Protein AF-A0A7C4BU61-F1 (afdb_monomer)

Radius of gyration: 18.22 Å; Cα contacts (8 Å, |Δi|>4): 228; chains: 1; bounding box: 51×17×45 Å

Nearest PDB structures (foldseek):
  4b2o-assembly1_D  TM=9.737E-01  e=3.490E-13  Bacillus subtilis subsp. subtilis str. 168
  1t70-assembly4_H  TM=9.814E-01  e=5.029E-11  Deinococcus radiodurans R1 = ATCC 13939 = DSM 20539
  2cv9-assembly1_A  TM=9.681E-01  e=7.949E-11  Thermus thermophilus HB8
  1t71-assembly1_A  TM=9.570E-01  e=5.956E-09  Mycoplasmoides pneumoniae M129

Structure (mmCIF, N/CA/C/O backbone):
data_AF-A0A7C4BU61-F1
#
_entry.id   AF-A0A7C4BU61-F1
#
loop_
_atom_site.group_PDB
_atom_site.id
_atom_site.type_symbol
_atom_site.label_atom_id
_atom_site.label_alt_id
_atom_site.label_comp_id
_atom_site.label_asym_id
_atom_site.label_entity_id
_atom_site.label_seq_id
_atom_site.pdbx_PDB_ins_code
_atom_site.Cartn_x
_atom_site.Cartn_y
_atom_site.Cartn_z
_atom_site.occupancy
_atom_site.B_iso_or_equiv
_atom_site.auth_seq_id
_atom_site.auth_comp_id
_atom_site.auth_asym_id
_atom_site.auth_atom_id
_atom_site.pdbx_PDB_model_num
ATOM 1 N N . GLU A 1 1 ? 7.110 0.577 11.453 1.00 72.81 1 GLU A N 1
ATOM 2 C CA . GLU A 1 1 ? 6.069 0.813 12.482 1.00 72.81 1 GLU A CA 1
ATOM 3 C C . GLU A 1 1 ? 6.172 2.134 13.268 1.00 72.81 1 GLU A C 1
ATOM 5 O O . GLU A 1 1 ? 5.208 2.462 13.943 1.00 72.81 1 GLU A O 1
ATOM 10 N N . GLY A 1 2 ? 7.252 2.935 13.197 1.00 87.81 2 GLY A N 1
ATOM 11 C CA . GLY A 1 2 ? 7.424 4.119 14.071 1.00 87.81 2 GLY A CA 1
ATOM 12 C C . GLY A 1 2 ? 6.243 5.108 14.108 1.00 87.81 2 GLY A C 1
ATOM 13 O O . GLY A 1 2 ? 5.763 5.447 15.186 1.00 87.81 2 GLY A O 1
ATOM 14 N N . GLN A 1 3 ? 5.717 5.518 12.947 1.00 93.00 3 GLN A N 1
ATOM 15 C CA . GLN A 1 3 ? 4.518 6.372 12.896 1.00 93.00 3 GLN A CA 1
ATOM 16 C C . GLN A 1 3 ? 3.232 5.627 13.287 1.00 93.00 3 GLN A C 1
ATOM 18 O O . GLN A 1 3 ? 2.355 6.224 13.904 1.00 93.00 3 GLN A O 1
ATOM 23 N N . GLY A 1 4 ? 3.136 4.331 12.969 1.00 95.50 4 GLY A N 1
ATOM 24 C CA . GLY A 1 4 ? 1.983 3.493 13.311 1.00 95.50 4 GLY A CA 1
ATOM 25 C C . GLY A 1 4 ? 1.789 3.372 14.820 1.00 95.50 4 GLY A C 1
ATOM 26 O O . GLY A 1 4 ? 0.711 3.659 15.318 1.00 95.50 4 GLY A O 1
ATOM 27 N N . VAL A 1 5 ? 2.857 3.051 15.558 1.00 96.56 5 VAL A N 1
ATOM 28 C CA . VAL A 1 5 ? 2.826 2.977 17.030 1.00 96.56 5 VAL A CA 1
ATOM 29 C C . VAL A 1 5 ? 2.566 4.345 17.647 1.00 96.56 5 VAL A C 1
ATOM 31 O O . VAL A 1 5 ? 1.830 4.449 18.621 1.00 96.56 5 VAL A O 1
ATOM 34 N N . TYR A 1 6 ? 3.149 5.408 17.084 1.00 98.19 6 TYR A N 1
ATOM 35 C CA . TYR A 1 6 ? 2.900 6.754 17.584 1.00 98.19 6 TYR A CA 1
ATOM 36 C C . TYR A 1 6 ? 1.411 7.100 17.473 1.00 98.19 6 TYR A C 1
ATOM 38 O O . TYR A 1 6 ? 0.811 7.516 18.460 1.00 98.19 6 TYR A O 1
ATOM 46 N N . LEU A 1 7 ? 0.803 6.950 16.296 1.00 98.25 7 LEU A N 1
ATOM 47 C CA . LEU A 1 7 ? -0.574 7.376 16.018 1.00 98.25 7 LEU A CA 1
ATOM 48 C C . LEU A 1 7 ? -1.655 6.378 16.468 1.00 98.25 7 LEU A C 1
ATOM 50 O O . LEU A 1 7 ? -2.837 6.690 16.318 1.00 98.25 7 LEU A O 1
ATOM 54 N N . ASP A 1 8 ? -1.276 5.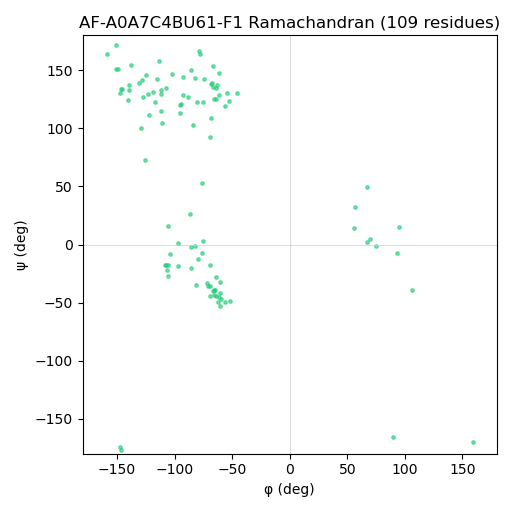229 17.032 1.00 98.50 8 ASP A N 1
ATOM 55 C CA . ASP A 1 8 ? -2.221 4.195 17.460 1.00 98.50 8 ASP A CA 1
ATOM 56 C C . ASP A 1 8 ? -3.285 4.751 18.426 1.00 98.50 8 ASP A C 1
ATOM 58 O O . ASP A 1 8 ? -2.984 5.479 19.375 1.00 98.50 8 ASP A O 1
ATOM 62 N N . GLY A 1 9 ? -4.552 4.453 18.137 1.00 98.00 9 GLY A N 1
ATOM 63 C CA . GLY A 1 9 ? -5.727 4.936 18.866 1.00 98.00 9 GLY A CA 1
ATOM 64 C C . GLY A 1 9 ? -6.104 6.401 18.616 1.00 98.00 9 GLY A C 1
ATOM 65 O O . GLY A 1 9 ? -7.098 6.864 19.174 1.00 98.00 9 GLY A O 1
ATOM 66 N N . ARG A 1 10 ? -5.347 7.141 17.792 1.00 98.31 10 ARG A N 1
ATOM 67 C CA . ARG A 1 10 ? -5.628 8.552 17.442 1.00 98.31 10 ARG A CA 1
ATOM 68 C C . ARG A 1 10 ? -6.170 8.732 16.028 1.00 98.31 10 ARG A C 1
ATOM 70 O O . ARG A 1 10 ? -6.724 9.783 15.721 1.00 98.31 10 ARG A O 1
ATOM 77 N N . VAL A 1 11 ? -5.988 7.730 15.174 1.00 98.44 11 VAL A N 1
ATOM 78 C CA . VAL A 1 11 ? -6.443 7.722 13.780 1.00 98.44 11 VAL A CA 1
ATOM 79 C C . VAL A 1 11 ? -7.035 6.362 13.432 1.00 98.44 11 VAL A C 1
ATOM 81 O O . VAL A 1 11 ? -6.648 5.348 14.012 1.00 98.44 11 VAL A O 1
ATOM 84 N N . SER A 1 12 ? -7.934 6.316 12.453 1.00 98.69 12 SER A N 1
ATOM 85 C CA . SER A 1 12 ? -8.530 5.053 12.002 1.00 98.69 12 SER A CA 1
ATOM 86 C C . SER A 1 12 ? -7.520 4.164 11.276 1.00 98.69 12 SER A C 1
ATOM 88 O O . SER A 1 12 ? -7.555 2.947 11.433 1.00 98.69 12 SER A O 1
ATOM 90 N N . ALA A 1 13 ? -6.594 4.751 10.510 1.00 98.62 13 ALA A N 1
ATOM 91 C CA . ALA A 1 13 ? -5.599 4.002 9.749 1.00 98.62 13 ALA A CA 1
ATOM 92 C C . ALA A 1 13 ? -4.280 4.767 9.547 1.00 98.62 13 ALA A C 1
ATOM 94 O O . ALA A 1 13 ? -4.269 5.992 9.434 1.00 98.62 13 ALA A O 1
ATOM 95 N N . VAL A 1 14 ? -3.179 4.023 9.433 1.00 98.62 14 VAL A N 1
ATOM 96 C CA . VAL A 1 14 ? -1.855 4.479 8.991 1.00 98.62 14 VAL A CA 1
ATOM 97 C C . VAL A 1 14 ? -1.375 3.530 7.897 1.00 98.62 14 VAL A C 1
ATOM 99 O O . VAL A 1 14 ? -0.898 2.431 8.180 1.00 98.62 14 VAL A O 1
ATOM 102 N N . ILE A 1 15 ? -1.512 3.956 6.642 1.00 98.69 15 ILE A N 1
ATOM 103 C CA . ILE A 1 15 ? -1.127 3.173 5.464 1.00 98.69 15 ILE A CA 1
ATOM 104 C C . ILE A 1 15 ? 0.070 3.850 4.803 1.00 98.69 15 ILE A C 1
ATOM 106 O O . ILE A 1 15 ? -0.033 4.989 4.342 1.00 98.69 15 ILE A O 1
ATOM 110 N N . GLY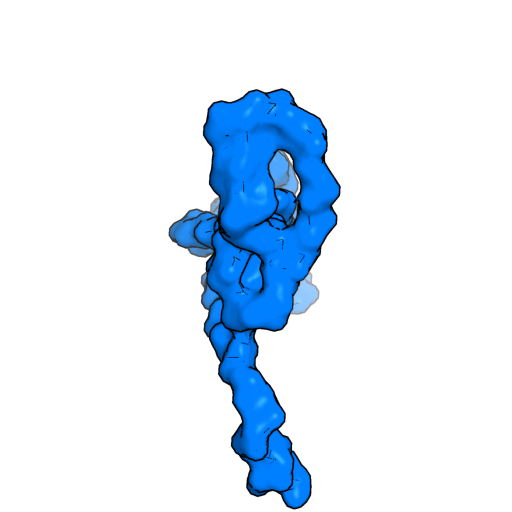 A 1 16 ? 1.217 3.176 4.795 1.00 98.25 16 GLY A N 1
ATOM 111 C CA . GLY A 1 16 ? 2.404 3.698 4.128 1.00 98.25 16 GLY A CA 1
ATOM 112 C C . GLY A 1 16 ? 2.355 3.524 2.609 1.00 98.25 16 GLY A C 1
ATOM 113 O O . GLY A 1 16 ? 1.554 2.767 2.063 1.00 98.25 16 GLY A O 1
ATOM 114 N N . THR A 1 17 ? 3.221 4.264 1.925 1.00 98.25 17 THR A N 1
ATOM 115 C CA . THR A 1 17 ? 3.440 4.236 0.469 1.00 98.25 17 THR A CA 1
ATOM 116 C C . THR A 1 17 ? 4.927 4.511 0.203 1.00 98.25 17 THR A C 1
ATOM 118 O O . THR A 1 17 ? 5.666 4.731 1.165 1.00 98.25 17 THR A O 1
ATOM 121 N N . HIS A 1 18 ? 5.325 4.590 -1.078 1.00 98.12 18 HIS A N 1
ATOM 122 C CA . HIS A 1 18 ? 6.644 4.971 -1.632 1.00 98.12 18 HIS A CA 1
ATOM 123 C C . HIS A 1 18 ? 7.459 3.808 -2.197 1.00 98.12 18 HIS A C 1
ATOM 125 O O . HIS A 1 18 ? 8.089 3.970 -3.238 1.00 98.12 18 HIS A O 1
ATOM 131 N N . THR A 1 19 ? 7.458 2.639 -1.560 1.00 98.12 19 THR A N 1
ATOM 132 C CA . THR A 1 19 ? 8.360 1.543 -1.958 1.00 98.12 19 THR A CA 1
ATOM 133 C C . THR A 1 19 ? 7.867 0.761 -3.173 1.00 98.12 19 THR A C 1
ATOM 135 O O . THR A 1 19 ? 8.631 0.001 -3.760 1.00 98.12 19 THR A O 1
ATOM 138 N N . HIS A 1 20 ? 6.604 0.965 -3.559 1.00 98.00 20 HIS A N 1
ATOM 139 C CA . HIS A 1 20 ? 5.920 0.326 -4.689 1.00 98.00 20 HIS A CA 1
ATOM 140 C C . HIS A 1 20 ? 5.685 -1.189 -4.531 1.00 98.00 20 HIS A C 1
ATOM 142 O O . HIS A 1 20 ? 5.091 -1.807 -5.419 1.00 98.00 20 HIS A O 1
ATOM 148 N N . VAL A 1 21 ? 6.072 -1.785 -3.399 1.00 98.06 21 VAL A N 1
ATOM 149 C CA . VAL A 1 21 ? 5.877 -3.208 -3.091 1.00 98.06 21 VAL A CA 1
ATOM 150 C C . VAL A 1 21 ? 4.962 -3.332 -1.870 1.00 98.06 21 VAL A C 1
ATOM 152 O O . VAL A 1 21 ? 5.308 -2.789 -0.822 1.00 98.06 21 VAL A O 1
ATOM 155 N N . PRO A 1 22 ? 3.814 -4.029 -1.962 1.00 98.06 22 PRO A N 1
ATOM 156 C CA . PRO A 1 22 ? 2.920 -4.188 -0.828 1.00 98.06 22 PRO A CA 1
ATOM 157 C C . PRO A 1 22 ? 3.577 -5.050 0.252 1.00 98.06 22 PRO A C 1
ATOM 159 O O . PRO A 1 22 ? 4.199 -6.079 -0.030 1.00 98.06 22 PRO A O 1
ATOM 162 N N . THR A 1 23 ? 3.398 -4.661 1.508 1.00 98.38 23 THR A N 1
ATOM 163 C CA . THR A 1 23 ? 3.839 -5.458 2.654 1.00 98.38 23 THR A CA 1
ATOM 164 C C . THR A 1 23 ? 2.720 -6.367 3.164 1.00 98.38 23 THR A C 1
ATOM 166 O O . THR A 1 23 ? 1.550 -5.996 3.193 1.00 98.38 23 THR A O 1
ATOM 169 N N . ALA A 1 24 ? 3.076 -7.572 3.617 1.00 98.25 24 ALA A N 1
ATOM 170 C CA . ALA A 1 24 ? 2.136 -8.550 4.179 1.00 98.25 24 ALA A CA 1
ATOM 171 C C . ALA A 1 24 ? 1.882 -8.355 5.692 1.00 98.25 24 ALA A C 1
ATOM 173 O O . ALA A 1 24 ? 1.585 -9.309 6.405 1.00 98.25 24 ALA A O 1
ATOM 174 N N . ASP A 1 25 ? 2.045 -7.132 6.200 1.00 98.06 25 ASP A N 1
ATOM 175 C CA . ASP A 1 25 ? 1.987 -6.792 7.628 1.00 98.06 25 ASP A CA 1
ATOM 176 C C . ASP A 1 25 ? 0.697 -6.057 8.034 1.00 98.06 25 ASP A C 1
ATOM 178 O O . ASP A 1 25 ? 0.633 -5.465 9.114 1.00 98.06 25 ASP A O 1
ATOM 182 N N . ALA A 1 26 ? -0.326 -6.109 7.176 1.00 98.38 26 ALA A N 1
ATOM 183 C CA . ALA A 1 26 ? -1.639 -5.531 7.427 1.00 98.38 26 ALA A CA 1
ATOM 184 C C . ALA A 1 26 ? -2.255 -6.083 8.722 1.00 98.38 26 ALA A C 1
ATOM 186 O O . ALA A 1 26 ? -2.482 -7.288 8.849 1.00 98.38 26 ALA A O 1
ATOM 187 N N . ARG A 1 27 ? -2.537 -5.205 9.689 1.00 98.38 27 ARG A N 1
ATOM 188 C CA . ARG A 1 27 ? -3.150 -5.574 10.976 1.00 98.38 27 ARG A CA 1
ATOM 189 C C . ARG A 1 27 ? -3.820 -4.385 11.655 1.00 98.38 27 ARG A C 1
ATOM 191 O O . ARG A 1 27 ? -3.537 -3.236 11.331 1.00 98.38 27 ARG A O 1
ATOM 198 N N . ILE A 1 28 ? -4.673 -4.661 12.634 1.00 98.69 28 ILE A N 1
ATOM 199 C CA . ILE A 1 28 ? -5.200 -3.645 13.552 1.00 98.69 28 ILE A CA 1
ATOM 200 C C . ILE A 1 28 ? -4.285 -3.610 14.779 1.00 98.69 28 ILE A C 1
ATOM 202 O O . ILE A 1 28 ? -3.959 -4.653 15.346 1.00 98.69 28 ILE A O 1
ATOM 206 N N . LEU A 1 29 ? -3.821 -2.422 15.151 1.00 98.38 29 LEU A N 1
ATOM 207 C CA . LEU A 1 29 ? -3.000 -2.192 16.338 1.00 98.38 29 LEU A CA 1
ATOM 208 C C . LEU A 1 29 ? -3.865 -2.165 17.611 1.00 98.38 29 LEU A C 1
ATOM 210 O O . LEU A 1 29 ? -5.091 -2.074 17.547 1.00 98.38 29 LEU A O 1
ATOM 214 N N . ASN A 1 30 ? -3.233 -2.237 18.785 1.00 97.56 30 ASN A N 1
ATOM 215 C CA . ASN A 1 30 ? -3.936 -2.382 20.067 1.00 97.56 30 ASN A CA 1
ATOM 216 C C . ASN A 1 30 ? -4.901 -1.220 20.370 1.00 97.56 30 ASN A C 1
ATOM 218 O O . ASN A 1 30 ? -5.935 -1.431 21.003 1.00 97.56 30 ASN A O 1
ATOM 222 N N . GLY A 1 31 ? -4.583 -0.002 19.928 1.00 97.56 31 GLY A N 1
ATOM 223 C CA . GLY A 1 31 ? -5.438 1.179 20.067 1.00 97.56 31 GLY A CA 1
ATOM 224 C C . GLY A 1 31 ? -6.623 1.221 19.095 1.00 97.56 31 GLY A C 1
ATOM 225 O O . GLY A 1 31 ? -7.507 2.064 19.259 1.00 97.56 31 GLY A O 1
ATOM 226 N N . GLY A 1 32 ? -6.695 0.294 18.135 1.00 98.38 32 GLY A N 1
ATOM 227 C CA . GLY A 1 32 ? -7.754 0.220 17.127 1.00 98.38 32 GLY A CA 1
ATOM 228 C C . GLY A 1 32 ? -7.415 0.913 15.806 1.00 98.38 32 GLY A C 1
ATOM 229 O O . GLY A 1 32 ? -8.315 1.164 15.011 1.00 98.38 32 GLY A O 1
ATOM 230 N N . THR A 1 33 ? -6.146 1.241 15.557 1.00 98.75 33 THR A N 1
ATOM 231 C CA . THR A 1 33 ? -5.694 1.808 14.278 1.00 98.75 33 THR A CA 1
ATOM 232 C C . THR A 1 33 ? -5.314 0.701 13.292 1.00 98.75 33 THR A C 1
ATOM 234 O O . THR A 1 33 ? -4.484 -0.151 13.605 1.00 98.75 33 THR A O 1
ATOM 237 N N . ALA A 1 34 ? -5.869 0.718 12.080 1.00 98.75 34 ALA A N 1
ATOM 238 C CA . ALA A 1 34 ? -5.422 -0.137 10.980 1.00 98.75 34 ALA A CA 1
ATOM 239 C C . ALA A 1 34 ? -4.020 0.276 10.499 1.00 98.75 34 ALA A C 1
ATOM 241 O O . ALA A 1 34 ? -3.731 1.461 10.358 1.00 98.75 34 ALA A O 1
ATOM 242 N N . TYR A 1 35 ? -3.142 -0.683 10.224 1.00 98.69 35 TYR A N 1
ATOM 243 C CA . TYR A 1 35 ? -1.760 -0.416 9.832 1.00 98.69 35 TYR A CA 1
ATOM 244 C C . TYR A 1 35 ? -1.299 -1.348 8.714 1.00 98.69 35 TYR A C 1
ATOM 246 O O . TYR A 1 35 ? -1.527 -2.552 8.793 1.00 98.69 35 TYR A O 1
ATOM 254 N N . GLN A 1 36 ? -0.596 -0.793 7.724 1.00 98.69 36 GLN A N 1
ATOM 255 C CA . GLN A 1 36 ? 0.207 -1.533 6.745 1.00 98.69 36 GLN A CA 1
ATOM 256 C C . GLN A 1 36 ? 1.425 -0.682 6.360 1.00 98.69 36 GLN A C 1
ATOM 258 O O . GLN A 1 36 ? 1.281 0.520 6.111 1.00 98.69 36 GLN A O 1
ATOM 263 N N . THR A 1 37 ? 2.622 -1.279 6.326 1.00 98.50 37 THR A N 1
ATOM 264 C CA . THR A 1 37 ? 3.866 -0.525 6.072 1.00 98.50 37 T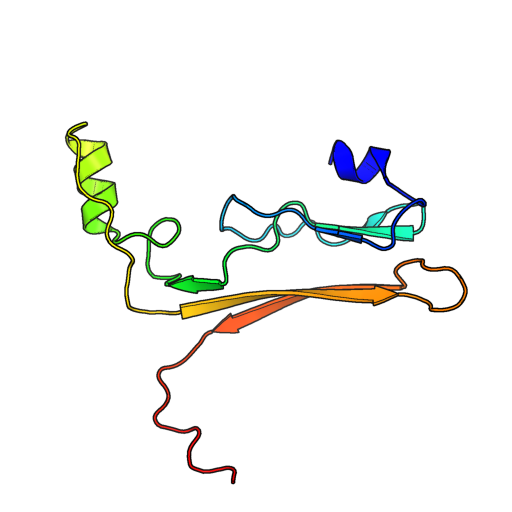HR A CA 1
ATOM 265 C C . THR A 1 37 ? 3.921 0.073 4.669 1.00 98.50 37 THR A C 1
ATOM 267 O O . THR A 1 37 ? 4.373 1.206 4.534 1.00 98.50 37 THR A O 1
ATOM 270 N N . ASP A 1 38 ? 3.456 -0.633 3.641 1.00 98.50 38 ASP A N 1
ATOM 271 C CA . ASP A 1 38 ? 3.311 -0.080 2.295 1.00 98.50 38 ASP A CA 1
ATOM 272 C C . ASP A 1 38 ? 2.115 -0.713 1.574 1.00 98.50 38 ASP A C 1
ATOM 274 O O . ASP A 1 38 ? 1.977 -1.939 1.549 1.00 98.50 38 ASP A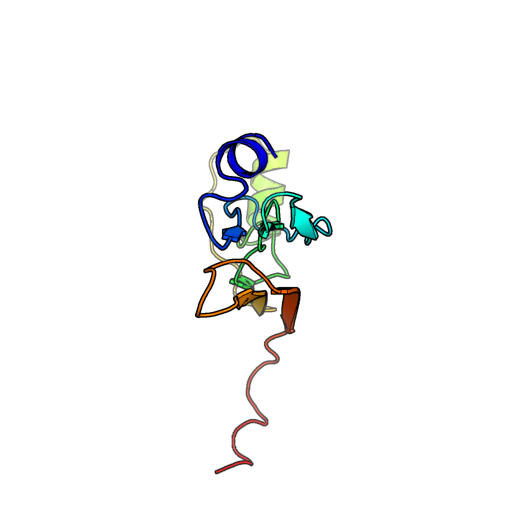 O 1
ATOM 278 N N . ALA A 1 39 ? 1.242 0.117 0.999 1.00 98.38 39 ALA A N 1
ATOM 279 C CA . ALA A 1 39 ? 0.107 -0.323 0.187 1.00 98.38 39 ALA A CA 1
ATOM 280 C C . ALA A 1 39 ? 0.523 -0.929 -1.161 1.00 98.38 39 ALA A C 1
ATOM 282 O O . ALA A 1 39 ? -0.284 -1.610 -1.786 1.00 98.38 39 ALA A O 1
ATOM 283 N N . GLY A 1 40 ? 1.754 -0.688 -1.613 1.00 98.12 40 GLY A N 1
ATOM 284 C CA . GLY A 1 40 ? 2.225 -1.010 -2.950 1.00 98.12 40 GLY A CA 1
ATOM 285 C C . GLY A 1 40 ? 1.985 0.125 -3.948 1.00 98.12 40 GLY A C 1
ATOM 286 O O . GLY A 1 40 ? 1.722 1.274 -3.593 1.00 98.12 40 GLY A O 1
ATOM 287 N N . MET A 1 41 ? 2.111 -0.200 -5.232 1.00 97.81 41 MET A N 1
ATOM 288 C CA . MET A 1 41 ? 1.917 0.728 -6.348 1.00 97.81 41 MET A CA 1
ATOM 289 C C . MET A 1 41 ? 0.720 0.298 -7.191 1.00 97.81 41 MET A C 1
ATOM 291 O O . MET A 1 41 ? 0.554 -0.884 -7.473 1.00 97.81 41 MET A O 1
ATOM 295 N N . THR A 1 42 ? -0.048 1.276 -7.673 1.00 97.25 42 THR A N 1
ATOM 296 C CA . THR A 1 42 ? -0.948 1.075 -8.815 1.00 97.25 42 THR A CA 1
ATOM 297 C C . THR A 1 42 ? -0.241 1.512 -10.093 1.00 97.25 42 THR A C 1
ATOM 299 O O . THR A 1 42 ? 0.082 2.689 -10.249 1.00 97.25 42 THR A O 1
ATOM 302 N N . GLY A 1 43 ? 0.052 0.567 -10.984 1.00 95.88 43 GLY A N 1
ATOM 303 C CA . GLY A 1 43 ? 0.875 0.817 -12.166 1.00 95.88 43 GLY A CA 1
ATOM 304 C C . GLY A 1 43 ? 1.488 -0.456 -12.755 1.00 95.88 43 GLY A C 1
ATOM 305 O O . GLY A 1 43 ? 1.116 -1.556 -12.351 1.00 95.88 43 GLY A O 1
ATOM 306 N N . PRO A 1 44 ? 2.422 -0.331 -13.714 1.00 95.38 44 PRO A N 1
ATOM 307 C CA . PRO A 1 44 ? 2.987 -1.468 -14.436 1.00 95.38 44 PRO A CA 1
ATOM 308 C C . PRO A 1 44 ? 3.841 -2.326 -13.497 1.00 95.38 44 PRO A C 1
ATOM 310 O O . PRO A 1 44 ? 4.928 -1.922 -13.093 1.00 95.38 44 PRO A O 1
ATOM 313 N N . TYR A 1 45 ? 3.373 -3.519 -13.148 1.00 94.31 45 TYR A N 1
ATOM 314 C CA . TYR A 1 45 ? 4.055 -4.451 -12.245 1.00 94.31 45 TYR A CA 1
ATOM 315 C C . TYR A 1 45 ? 5.062 -5.346 -12.972 1.00 94.31 45 TYR A C 1
ATOM 317 O O . TYR A 1 45 ? 6.044 -5.813 -12.393 1.00 94.31 45 TYR A O 1
ATOM 325 N N . LYS A 1 46 ? 4.914 -5.493 -14.295 1.00 93.62 46 LYS A N 1
ATOM 326 C CA . LYS A 1 46 ? 5.960 -6.036 -15.172 1.00 93.62 46 LYS A CA 1
ATOM 327 C C . LYS A 1 46 ? 7.052 -4.985 -15.428 1.00 93.62 46 LYS A C 1
ATOM 329 O O . LYS A 1 46 ? 7.429 -4.743 -16.568 1.00 93.62 46 LYS A O 1
ATOM 334 N N . SER A 1 47 ? 7.617 -4.408 -14.371 1.00 95.56 47 SER A N 1
ATOM 335 C CA . SER A 1 47 ? 8.612 -3.325 -14.418 1.00 95.56 47 SER A CA 1
ATOM 336 C C . SER A 1 47 ? 9.602 -3.418 -13.241 1.00 95.56 47 SER A C 1
ATOM 338 O O . SER A 1 47 ? 9.562 -4.388 -12.483 1.00 95.56 47 SER A O 1
ATOM 340 N N . VAL A 1 48 ? 10.499 -2.437 -13.081 1.00 96.81 48 VAL A N 1
ATOM 341 C CA . VAL A 1 48 ? 11.233 -2.198 -11.827 1.00 96.81 48 VAL A CA 1
ATOM 342 C C . VAL A 1 48 ? 10.729 -0.890 -11.218 1.00 96.81 48 VAL A C 1
ATOM 344 O O . VAL A 1 48 ? 11.072 0.188 -11.697 1.00 96.81 48 VAL A O 1
ATOM 347 N N . ILE A 1 49 ? 9.910 -0.978 -10.161 1.00 96.62 49 ILE A N 1
ATOM 348 C CA . ILE A 1 49 ? 9.366 0.191 -9.434 1.00 96.62 49 ILE A CA 1
ATOM 349 C C . ILE A 1 49 ? 8.599 1.148 -10.383 1.00 96.62 49 ILE A C 1
ATOM 351 O O . ILE A 1 49 ? 8.570 2.358 -10.195 1.00 96.62 49 ILE A O 1
ATOM 355 N N . GLY A 1 50 ? 7.959 0.613 -11.427 1.00 96.25 50 GLY A N 1
ATOM 356 C CA . GLY A 1 50 ? 7.202 1.379 -12.427 1.00 96.25 50 GLY A CA 1
ATOM 357 C C . GLY A 1 50 ? 8.000 1.774 -13.677 1.00 96.25 50 GLY A C 1
ATOM 358 O O . GLY A 1 50 ? 7.424 2.275 -14.643 1.00 96.25 50 GLY A O 1
ATOM 359 N N . VAL A 1 51 ? 9.314 1.536 -13.690 1.00 97.12 51 VAL A N 1
ATOM 360 C CA . VAL A 1 51 ? 10.224 1.911 -14.783 1.00 97.12 51 VAL A CA 1
ATOM 361 C C . VAL A 1 51 ? 10.561 0.693 -15.639 1.00 97.12 51 VAL A C 1
ATOM 363 O O . VAL A 1 51 ? 10.652 -0.427 -15.133 1.00 97.12 51 VAL A O 1
ATOM 366 N N . ASP A 1 52 ? 10.764 0.911 -16.937 1.00 96.56 52 ASP A N 1
ATOM 367 C CA . ASP A 1 52 ? 11.260 -0.105 -17.861 1.00 96.56 52 ASP A CA 1
ATOM 368 C C . ASP A 1 52 ? 12.471 -0.874 -17.287 1.00 96.56 52 ASP A C 1
ATOM 370 O O . ASP A 1 52 ? 13.435 -0.289 -16.775 1.00 96.56 52 ASP A O 1
ATOM 374 N N . LYS A 1 53 ? 12.402 -2.211 -17.346 1.00 95.88 53 LYS A N 1
ATOM 375 C CA . LYS A 1 53 ? 13.368 -3.091 -16.671 1.00 95.88 53 LYS A CA 1
ATOM 376 C C . LYS A 1 53 ? 14.755 -2.952 -17.281 1.00 95.88 53 LYS A C 1
ATOM 378 O O . LYS A 1 53 ? 15.732 -2.840 -16.540 1.00 95.88 53 LYS A O 1
ATOM 383 N N . ASP A 1 54 ? 14.835 -2.918 -18.607 1.00 95.56 54 ASP A N 1
ATOM 384 C CA . ASP A 1 54 ? 16.101 -2.868 -19.339 1.00 95.56 54 ASP A CA 1
ATOM 385 C C . ASP A 1 54 ? 16.824 -1.546 -19.081 1.00 95.56 54 ASP A C 1
ATOM 387 O O . ASP A 1 54 ? 18.034 -1.519 -18.840 1.00 95.56 54 ASP A O 1
ATOM 391 N N . THR A 1 55 ? 16.066 -0.450 -19.027 1.00 95.88 55 THR A N 1
ATOM 392 C CA . THR A 1 55 ? 16.546 0.880 -18.644 1.00 95.88 55 THR A CA 1
ATOM 393 C C . THR A 1 55 ? 17.193 0.873 -17.258 1.00 95.88 55 THR A C 1
ATOM 395 O O . THR A 1 55 ? 18.316 1.364 -17.088 1.00 95.88 55 THR A O 1
ATOM 398 N N . ILE A 1 56 ? 16.521 0.290 -16.259 1.00 96.56 56 ILE A N 1
ATOM 399 C CA . ILE A 1 56 ? 17.042 0.223 -14.888 1.00 96.56 56 ILE A CA 1
ATOM 400 C C . ILE A 1 56 ? 18.249 -0.714 -14.787 1.00 96.56 56 ILE A C 1
ATOM 402 O O . ILE A 1 56 ? 19.259 -0.330 -14.192 1.00 96.56 56 ILE A O 1
ATOM 406 N N . ILE A 1 57 ? 18.198 -1.895 -15.406 1.00 96.62 57 ILE A N 1
ATOM 407 C CA . ILE A 1 57 ? 19.316 -2.851 -15.421 1.00 96.62 57 ILE A CA 1
ATOM 408 C C . ILE A 1 57 ? 20.553 -2.210 -16.056 1.00 96.62 57 ILE A C 1
ATOM 410 O O . ILE A 1 57 ? 21.638 -2.245 -15.474 1.00 96.62 57 ILE A O 1
ATOM 414 N N . LYS A 1 58 ? 20.399 -1.548 -17.208 1.00 96.75 58 LYS A N 1
ATOM 415 C CA . LYS A 1 58 ? 21.500 -0.852 -17.882 1.00 96.75 58 LYS A CA 1
ATOM 416 C C . LYS A 1 58 ? 22.089 0.250 -17.004 1.00 96.75 58 LYS A C 1
ATOM 418 O O . LYS A 1 58 ? 23.312 0.377 -16.936 1.00 96.75 58 LYS A O 1
ATOM 423 N N . ARG A 1 59 ? 21.253 1.022 -16.303 1.00 96.75 59 ARG A N 1
ATOM 424 C CA . ARG A 1 59 ? 21.713 2.058 -15.364 1.00 96.75 59 ARG A CA 1
ATOM 425 C C . ARG A 1 59 ? 22.530 1.452 -14.221 1.00 96.75 59 ARG A C 1
ATOM 427 O O . ARG A 1 59 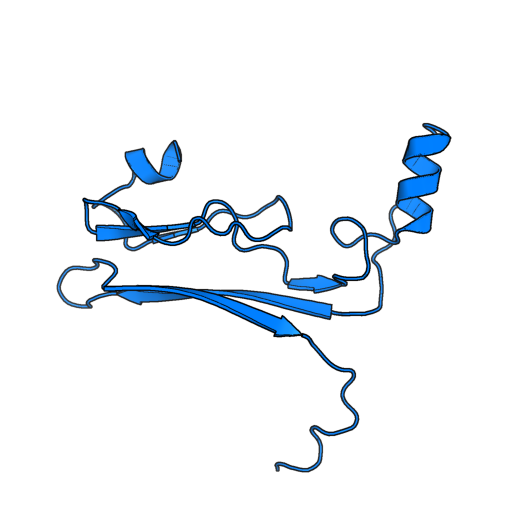? 23.597 1.975 -13.919 1.00 96.75 59 ARG A O 1
ATOM 434 N N . PHE A 1 60 ? 22.075 0.348 -13.626 1.00 97.00 60 PHE A N 1
ATOM 435 C CA . PHE A 1 60 ? 22.809 -0.339 -12.556 1.00 97.00 60 PHE A CA 1
ATOM 436 C C . PHE A 1 60 ? 24.148 -0.916 -13.029 1.00 97.00 60 PHE A C 1
ATOM 438 O O . PHE A 1 60 ? 25.155 -0.734 -12.353 1.00 97.00 60 PHE A O 1
ATOM 445 N N . LEU A 1 61 ? 24.184 -1.569 -14.195 1.00 98.00 61 LEU A N 1
ATOM 446 C CA . LEU A 1 61 ? 25.405 -2.192 -14.720 1.00 98.00 61 LEU A CA 1
ATOM 447 C C . LEU A 1 61 ? 26.449 -1.172 -15.187 1.00 98.00 61 LEU A C 1
ATOM 449 O O . LEU A 1 61 ? 27.646 -1.410 -15.055 1.00 98.00 61 LEU A O 1
ATOM 453 N N . THR A 1 62 ? 26.011 -0.046 -15.756 1.00 97.75 62 THR A N 1
ATOM 454 C CA . THR A 1 62 ? 26.920 0.951 -16.349 1.00 97.75 62 THR A CA 1
ATOM 455 C C . THR A 1 62 ? 27.241 2.115 -15.419 1.00 97.75 62 THR A C 1
ATOM 457 O O . THR A 1 62 ? 28.209 2.828 -15.662 1.00 97.75 62 THR A O 1
ATOM 460 N N . SER A 1 63 ? 26.434 2.341 -14.375 1.00 97.25 63 SER A N 1
ATOM 461 C CA . SER A 1 63 ? 26.489 3.535 -13.514 1.00 97.25 63 SER A CA 1
ATOM 462 C C . SER A 1 63 ? 26.357 4.872 -14.264 1.00 97.25 63 SER A C 1
ATOM 464 O O . SER A 1 63 ? 26.619 5.933 -13.698 1.00 97.25 63 SER A O 1
ATOM 466 N N . LEU A 1 64 ? 25.932 4.847 -15.531 1.00 97.12 64 LEU A N 1
ATOM 467 C CA . LEU A 1 64 ? 25.714 6.044 -16.334 1.00 97.12 64 LEU A CA 1
ATOM 468 C C . LEU A 1 64 ? 24.310 6.618 -16.096 1.00 97.12 64 LEU A C 1
ATOM 470 O O . LEU A 1 64 ? 23.365 5.867 -15.829 1.00 97.12 64 LEU A O 1
ATOM 474 N N . PRO A 1 65 ? 24.132 7.945 -16.222 1.00 95.56 65 PRO A N 1
ATOM 475 C CA . PRO A 1 65 ? 22.807 8.545 -16.213 1.00 95.56 65 PRO A CA 1
ATOM 476 C C . PRO A 1 65 ? 22.024 8.086 -17.448 1.00 95.56 65 PRO A C 1
ATOM 478 O O . PRO A 1 65 ? 22.467 8.245 -18.584 1.00 95.56 65 PRO A O 1
ATOM 481 N N . ILE A 1 66 ? 20.842 7.519 -17.218 1.00 95.31 66 ILE A N 1
ATOM 482 C CA . ILE A 1 66 ? 19.911 7.079 -18.260 1.00 95.31 66 ILE A CA 1
ATOM 483 C C . ILE A 1 66 ? 18.538 7.637 -17.905 1.00 95.31 66 ILE A C 1
ATOM 485 O O . ILE A 1 66 ? 18.153 7.659 -16.733 1.00 95.31 66 ILE A O 1
ATOM 489 N N . ARG A 1 67 ? 17.812 8.115 -18.916 1.00 94.75 67 ARG A N 1
ATOM 490 C CA . ARG A 1 67 ? 16.437 8.585 -18.757 1.00 94.75 67 ARG A CA 1
ATOM 491 C C . ARG A 1 67 ? 15.559 7.430 -18.278 1.00 94.75 67 ARG A C 1
ATOM 493 O O . ARG A 1 67 ? 15.568 6.371 -18.888 1.00 94.75 67 ARG A O 1
ATOM 500 N N . MET A 1 68 ? 14.804 7.646 -17.206 1.00 93.81 68 MET A N 1
ATOM 501 C CA . MET A 1 68 ? 13.816 6.677 -16.734 1.00 93.81 68 MET A CA 1
ATOM 502 C C . MET A 1 68 ? 12.543 6.810 -17.562 1.00 93.81 68 MET A C 1
ATOM 504 O O . MET A 1 68 ? 11.959 7.893 -17.628 1.00 93.81 68 MET A O 1
ATOM 508 N N . GLU A 1 69 ? 12.127 5.714 -18.183 1.00 93.81 69 GLU A N 1
ATOM 509 C CA . GLU A 1 69 ? 10.889 5.634 -18.952 1.00 93.81 69 GLU A CA 1
ATOM 510 C C . GLU A 1 69 ? 9.903 4.716 -18.233 1.00 93.81 69 GLU A C 1
ATOM 512 O O . GLU A 1 69 ? 10.272 3.637 -17.767 1.00 93.81 69 GLU A O 1
ATOM 517 N N . ALA A 1 70 ? 8.652 5.159 -18.104 1.00 95.00 70 ALA A N 1
ATOM 518 C CA . ALA A 1 70 ? 7.610 4.348 -17.488 1.00 95.00 70 ALA A CA 1
ATOM 519 C C . ALA A 1 70 ? 7.363 3.087 -18.327 1.00 95.00 70 ALA A C 1
ATOM 521 O O . ALA A 1 70 ? 7.249 3.163 -19.554 1.00 95.00 70 ALA A O 1
ATOM 522 N N . ALA A 1 71 ? 7.258 1.939 -17.660 1.00 95.44 71 ALA A N 1
ATOM 523 C CA . ALA A 1 71 ? 6.821 0.714 -18.317 1.00 95.44 71 ALA A CA 1
ATOM 524 C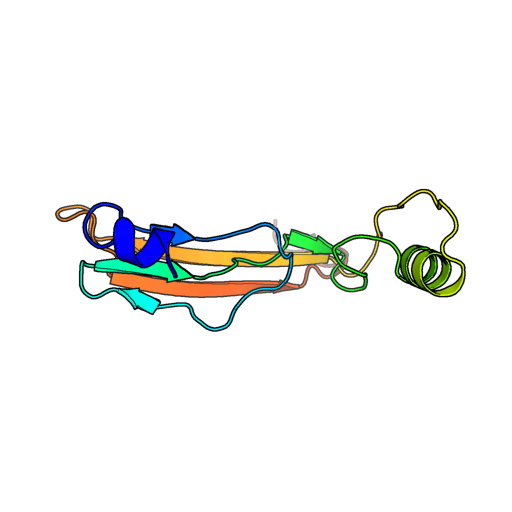 C . ALA A 1 71 ? 5.352 0.844 -18.760 1.00 95.44 71 ALA A C 1
ATOM 526 O O . ALA A 1 71 ? 4.583 1.612 -18.181 1.00 95.44 71 ALA A O 1
ATOM 527 N N . LYS A 1 72 ? 4.963 0.108 -19.803 1.00 91.06 72 LYS A N 1
ATOM 528 C CA . LYS A 1 72 ? 3.629 0.239 -20.416 1.00 91.06 72 LYS A CA 1
ATOM 529 C C . LYS A 1 72 ? 2.688 -0.919 -20.103 1.00 91.06 72 LYS A C 1
ATOM 531 O O . LYS A 1 72 ? 1.480 -0.725 -20.136 1.00 91.06 72 LYS A O 1
ATOM 536 N N . ASP A 1 73 ? 3.238 -2.075 -19.744 1.00 88.88 73 ASP A N 1
ATOM 537 C CA . ASP A 1 73 ? 2.483 -3.324 -19.690 1.00 88.88 73 ASP A CA 1
ATOM 538 C C . ASP A 1 73 ? 2.325 -3.866 -18.266 1.00 88.88 73 ASP A C 1
ATOM 540 O O . ASP A 1 73 ? 3.141 -3.616 -17.371 1.00 88.88 73 ASP A O 1
ATOM 544 N N . GLY A 1 74 ? 1.296 -4.699 -18.086 1.00 90.00 74 GLY A N 1
ATOM 545 C CA . GLY A 1 74 ? 1.064 -5.451 -16.854 1.00 90.00 74 GLY A CA 1
ATOM 546 C C . GLY A 1 74 ? 0.704 -4.556 -15.679 1.00 90.00 74 GLY A C 1
ATOM 547 O O . GLY A 1 74 ? 1.331 -4.660 -14.627 1.00 90.00 74 GLY A O 1
ATOM 548 N N . ALA A 1 75 ? -0.251 -3.648 -15.875 1.00 94.25 75 ALA A N 1
ATOM 549 C CA . ALA A 1 75 ? -0.749 -2.819 -14.793 1.00 94.25 75 ALA A CA 1
ATOM 550 C C . ALA A 1 75 ? -1.421 -3.680 -13.711 1.00 94.25 75 ALA A C 1
ATOM 552 O O . ALA A 1 75 ? -2.181 -4.599 -14.000 1.00 94.25 75 ALA A O 1
ATOM 553 N N . GLU A 1 76 ? -1.148 -3.365 -12.454 1.00 96.12 76 GLU A N 1
ATOM 554 C CA . GLU A 1 76 ? -1.839 -3.919 -11.296 1.00 96.12 76 GLU A CA 1
ATOM 555 C C . GLU A 1 76 ? -2.305 -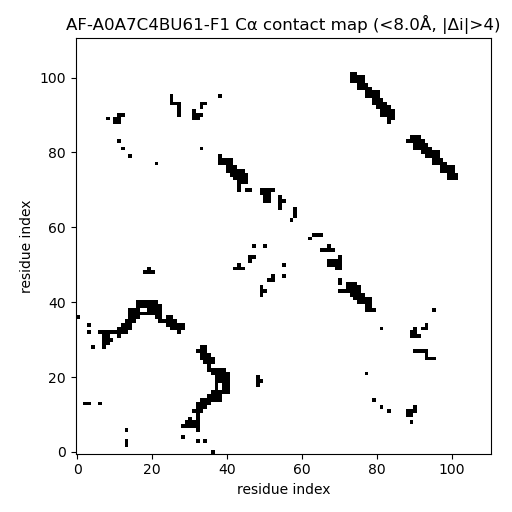2.755 -10.425 1.00 96.12 76 GLU A C 1
ATOM 557 O O . GLU A 1 76 ? -1.600 -1.754 -10.287 1.00 96.12 76 GLU A O 1
ATOM 562 N N . LEU A 1 77 ? -3.492 -2.874 -9.840 1.00 96.94 77 LEU A N 1
ATOM 563 C CA . LEU A 1 77 ? -3.966 -2.007 -8.772 1.00 96.94 77 LEU A CA 1
ATOM 564 C C . LEU A 1 77 ? -3.651 -2.685 -7.449 1.00 96.94 77 LEU A C 1
ATOM 566 O O . LEU A 1 77 ? -4.136 -3.781 -7.187 1.00 96.94 77 LEU A O 1
ATOM 570 N N . HIS A 1 78 ? -2.877 -2.004 -6.613 1.00 97.88 78 HIS A N 1
ATOM 571 C CA . HIS A 1 78 ? -2.628 -2.394 -5.229 1.00 97.88 78 HIS A CA 1
ATOM 572 C C . HIS A 1 78 ? -3.279 -1.370 -4.308 1.00 97.88 78 HIS A C 1
ATOM 574 O O . HIS A 1 78 ? -3.114 -0.162 -4.486 1.00 97.88 78 HIS A O 1
ATOM 580 N N . SER A 1 79 ? -4.061 -1.856 -3.352 1.00 97.81 79 SER A N 1
ATOM 581 C CA . SER A 1 79 ? -4.820 -1.028 -2.418 1.00 97.81 79 SER A CA 1
ATOM 582 C C . SER A 1 79 ? -5.026 -1.740 -1.084 1.00 97.81 79 SER A C 1
ATOM 584 O O . SER A 1 79 ? -4.726 -2.925 -0.933 1.00 97.81 79 SER A O 1
ATOM 586 N N . VAL A 1 80 ? -5.560 -1.007 -0.109 1.00 98.50 80 VAL A N 1
ATOM 587 C CA . VAL A 1 80 ? -5.919 -1.531 1.209 1.00 98.50 80 VAL A CA 1
ATOM 588 C C . VAL A 1 80 ? -7.362 -1.148 1.498 1.00 98.50 80 VAL A C 1
ATOM 590 O O . VAL A 1 80 ? -7.722 0.025 1.415 1.00 98.50 80 VAL A O 1
ATOM 593 N N . ILE A 1 81 ? -8.185 -2.136 1.838 1.00 98.56 81 ILE A N 1
ATOM 594 C CA . ILE A 1 81 ? -9.567 -1.926 2.266 1.00 98.56 81 ILE A CA 1
ATOM 595 C C . ILE A 1 81 ? -9.569 -1.882 3.790 1.00 98.56 81 ILE A C 1
ATOM 597 O O . ILE A 1 81 ? -9.172 -2.855 4.435 1.00 98.56 81 ILE A O 1
ATOM 601 N N . VAL A 1 82 ? -10.013 -0.756 4.345 1.00 98.69 82 VAL A N 1
ATOM 602 C CA . VAL A 1 82 ? -10.193 -0.549 5.785 1.00 98.69 82 VAL A CA 1
ATOM 603 C C . VAL A 1 82 ? -11.661 -0.262 6.048 1.00 98.69 82 VAL A C 1
ATOM 605 O O . VAL A 1 82 ? -12.254 0.595 5.397 1.00 98.69 82 VAL A O 1
ATOM 608 N N . GLU A 1 83 ? -12.224 -0.963 7.020 1.00 98.62 83 GLU A N 1
ATOM 609 C CA . GLU A 1 83 ? -13.542 -0.672 7.570 1.00 98.62 83 GLU A CA 1
ATOM 610 C C . GLU A 1 83 ? -13.352 -0.074 8.962 1.00 98.62 83 GLU A C 1
ATOM 612 O O . GLU A 1 83 ? -12.551 -0.583 9.754 1.00 98.62 83 GLU A O 1
ATOM 617 N N . ALA A 1 84 ? -14.067 1.007 9.257 1.00 98.44 84 ALA A N 1
ATOM 618 C CA . ALA A 1 84 ? -14.029 1.676 10.547 1.00 98.44 84 ALA A CA 1
ATOM 619 C C . ALA A 1 84 ? -15.439 1.793 11.122 1.00 98.44 84 ALA A C 1
ATOM 621 O O . ALA A 1 84 ? -16.409 1.955 10.389 1.00 98.44 84 ALA A O 1
ATOM 622 N N . ASP A 1 85 ? -15.530 1.701 12.441 1.00 98.19 85 ASP A N 1
ATOM 623 C CA . ASP A 1 85 ? -16.761 1.924 13.184 1.00 98.19 85 ASP A CA 1
ATOM 624 C C . ASP A 1 85 ? -17.054 3.431 13.260 1.00 98.19 85 ASP A C 1
ATOM 626 O O . ASP A 1 85 ? -16.238 4.204 13.766 1.00 98.19 85 ASP A O 1
ATOM 630 N N . ASP A 1 86 ? -18.222 3.849 12.770 1.00 97.62 86 ASP A N 1
ATOM 631 C CA . ASP A 1 86 ? -18.602 5.266 12.666 1.00 97.62 86 ASP A CA 1
ATOM 632 C C . ASP A 1 86 ? -18.727 5.970 14.027 1.00 97.62 86 ASP A C 1
ATOM 634 O O . ASP A 1 86 ? -18.528 7.182 14.127 1.00 97.62 86 ASP A O 1
ATOM 638 N N . ALA A 1 87 ? -19.063 5.231 15.089 1.00 98.00 87 ALA A N 1
ATOM 639 C CA . ALA A 1 87 ? -19.278 5.803 16.415 1.00 98.00 87 ALA A CA 1
ATOM 640 C C . ALA A 1 87 ? -17.959 6.047 17.164 1.00 98.00 87 ALA A C 1
ATOM 642 O O . ALA A 1 87 ? -17.836 7.005 17.928 1.00 98.00 87 ALA A O 1
ATOM 643 N N . THR A 1 88 ? -16.976 5.170 16.968 1.00 97.69 88 THR A N 1
ATOM 644 C CA . THR A 1 88 ? -15.706 5.163 17.705 1.00 97.69 88 THR A CA 1
ATOM 645 C C . THR A 1 88 ? -14.517 5.621 16.867 1.00 97.69 88 THR A C 1
ATOM 647 O O . THR A 1 88 ? -13.473 5.951 17.430 1.00 97.69 88 THR A O 1
ATOM 650 N N . GLY A 1 89 ? -14.642 5.620 15.538 1.00 97.94 89 GLY A N 1
ATOM 651 C CA . GLY A 1 89 ? -13.565 5.892 14.587 1.00 97.94 89 GLY A CA 1
ATOM 652 C C . GLY A 1 89 ? -12.493 4.797 14.519 1.00 97.94 89 GLY A C 1
ATOM 653 O O . GLY A 1 89 ? -11.486 4.981 13.831 1.00 97.94 89 GLY A O 1
ATOM 654 N N . LYS A 1 90 ? -12.664 3.676 15.231 1.00 98.56 90 LYS A N 1
ATOM 655 C CA . LYS A 1 90 ? -11.691 2.575 15.270 1.00 98.56 90 LYS A CA 1
ATOM 656 C C . LYS A 1 90 ? -11.853 1.661 14.065 1.00 98.56 90 LYS A C 1
ATOM 658 O O . LYS A 1 90 ? -12.971 1.383 13.645 1.00 98.56 90 LYS A O 1
ATOM 663 N N . ALA A 1 91 ? -10.743 1.152 13.542 1.00 98.69 91 ALA A N 1
ATOM 664 C CA . ALA A 1 91 ? -10.782 0.135 12.503 1.00 98.69 91 ALA A CA 1
ATOM 665 C C . ALA A 1 91 ? -11.352 -1.180 13.050 1.00 98.69 91 ALA A C 1
ATOM 667 O O . ALA A 1 91 ? -10.951 -1.642 14.120 1.00 98.69 91 ALA A O 1
ATOM 668 N N . VAL A 1 92 ? -12.253 -1.794 12.284 1.00 98.44 92 VAL A N 1
ATOM 669 C CA . VAL A 1 92 ? -12.835 -3.116 12.564 1.00 98.44 92 VAL A CA 1
ATOM 670 C C . VAL A 1 92 ? -12.260 -4.194 11.651 1.00 98.44 92 VAL A C 1
ATOM 672 O O . VAL A 1 92 ? -12.172 -5.355 12.047 1.00 98.44 92 VAL A O 1
ATOM 675 N N . SER A 1 93 ? -11.808 -3.819 10.450 1.00 98.62 93 SER A N 1
ATOM 676 C CA . SER A 1 93 ? -11.125 -4.726 9.532 1.00 98.62 93 SER A CA 1
ATOM 677 C C . SER A 1 93 ? -10.094 -3.994 8.668 1.00 98.62 93 SER A C 1
ATOM 679 O O . SER A 1 93 ? -10.214 -2.803 8.381 1.00 98.62 93 SER A O 1
ATOM 681 N N . ILE A 1 94 ? -9.051 -4.723 8.268 1.00 98.75 94 ILE A N 1
ATOM 682 C CA . ILE A 1 94 ? -8.068 -4.304 7.267 1.00 98.75 94 ILE A CA 1
ATOM 683 C C . ILE A 1 94 ? -7.736 -5.510 6.391 1.00 98.75 94 ILE A C 1
ATOM 685 O O . ILE A 1 94 ? -7.471 -6.599 6.902 1.00 98.75 94 ILE A O 1
ATOM 689 N N . ARG A 1 95 ? -7.731 -5.321 5.070 1.00 98.38 95 ARG A N 1
ATOM 690 C CA . ARG A 1 95 ? -7.230 -6.323 4.123 1.00 98.38 95 ARG A CA 1
ATOM 691 C C . ARG A 1 95 ? -6.553 -5.671 2.914 1.00 98.38 95 ARG A C 1
ATOM 693 O O . ARG A 1 95 ? -7.135 -4.755 2.328 1.00 98.38 95 ARG A O 1
ATOM 700 N N . PRO A 1 96 ? -5.368 -6.148 2.498 1.00 98.00 96 PRO A N 1
ATOM 701 C CA . PRO A 1 96 ? -4.808 -5.803 1.197 1.00 98.00 96 PRO A CA 1
ATOM 702 C C . PRO A 1 96 ? -5.734 -6.273 0.067 1.00 98.00 96 PRO A C 1
ATOM 704 O O . PRO A 1 96 ? -6.405 -7.302 0.189 1.00 98.00 96 PRO A O 1
ATOM 707 N N . TYR A 1 97 ? -5.764 -5.536 -1.039 1.00 96.88 97 TYR A N 1
ATOM 708 C CA . TYR A 1 97 ? -6.560 -5.864 -2.214 1.00 96.88 97 TYR A CA 1
ATOM 709 C C . TYR A 1 97 ? -5.782 -5.558 -3.492 1.00 96.88 97 TYR A C 1
ATOM 711 O O . TYR A 1 97 ? -5.323 -4.430 -3.698 1.00 96.88 97 TYR A O 1
ATOM 719 N N . VAL A 1 98 ? -5.640 -6.580 -4.336 1.00 96.38 98 VAL A N 1
ATOM 720 C CA . VAL A 1 98 ? -4.876 -6.517 -5.583 1.00 96.38 98 VAL A CA 1
ATOM 721 C C . VAL A 1 98 ? -5.783 -6.887 -6.746 1.00 96.38 98 VAL A C 1
ATOM 723 O O . VAL A 1 98 ? -6.445 -7.924 -6.707 1.00 96.38 98 VAL A O 1
ATOM 726 N N . ILE A 1 99 ? -5.792 -6.051 -7.782 1.00 95.88 99 ILE A N 1
ATOM 727 C CA . ILE A 1 99 ? -6.472 -6.324 -9.048 1.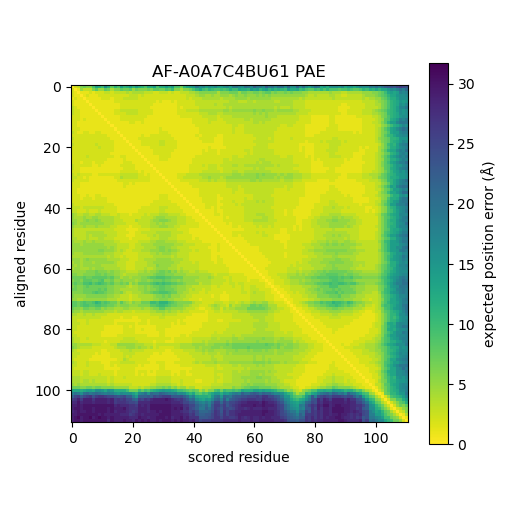00 95.88 99 ILE A CA 1
ATOM 728 C C . ILE A 1 99 ? -5.440 -6.252 -10.174 1.00 95.88 99 ILE A C 1
ATOM 730 O O . ILE A 1 99 ? -4.972 -5.158 -10.497 1.00 95.88 99 ILE A O 1
ATOM 734 N N . PRO A 1 100 ? -5.098 -7.378 -10.815 1.00 91.56 100 PRO A N 1
ATOM 735 C CA . PRO A 1 100 ? -4.398 -7.350 -12.089 1.00 91.56 100 PRO A CA 1
ATOM 736 C C . PRO A 1 100 ? -5.286 -6.693 -13.147 1.00 91.56 100 PRO A C 1
ATOM 738 O O . PRO A 1 100 ? -6.421 -7.118 -13.357 1.00 91.56 100 PRO A O 1
ATOM 741 N N . VAL A 1 101 ? -4.782 -5.657 -13.813 1.00 84.12 101 VAL A N 1
ATOM 742 C CA . VAL A 1 101 ? -5.467 -5.048 -14.954 1.00 84.12 101 VAL A CA 1
ATOM 743 C C . VAL A 1 101 ? -5.107 -5.881 -16.178 1.00 84.12 101 VAL A C 1
ATOM 745 O O . VAL A 1 101 ? -3.995 -5.802 -16.700 1.00 84.12 101 VAL A O 1
ATOM 748 N N . THR A 1 102 ? -6.036 -6.726 -16.613 1.00 72.06 102 THR A N 1
ATOM 749 C CA . THR A 1 102 ? -5.960 -7.370 -17.926 1.00 72.06 102 THR A CA 1
ATOM 750 C C . THR A 1 102 ? -6.311 -6.348 -19.001 1.00 72.06 102 THR A C 1
ATOM 752 O O . THR A 1 102 ? -7.188 -5.507 -18.786 1.00 72.06 102 THR A O 1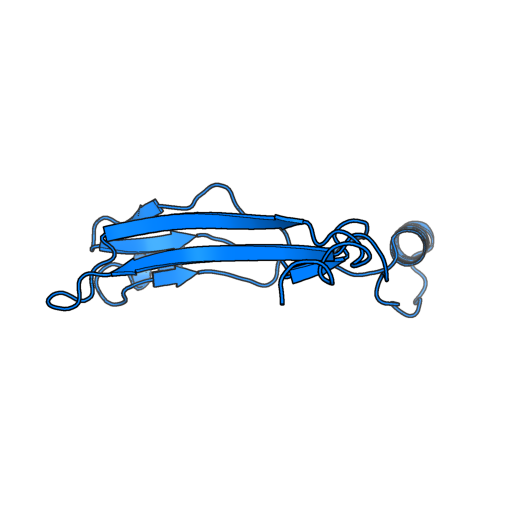
ATOM 755 N N . ASP A 1 103 ? -5.633 -6.401 -20.148 1.00 57.88 103 ASP A N 1
ATOM 756 C CA . ASP A 1 103 ? -5.949 -5.540 -21.287 1.00 57.88 103 ASP A CA 1
ATOM 757 C C . ASP A 1 103 ? -7.444 -5.666 -21.623 1.00 57.88 103 ASP A C 1
ATOM 759 O O . ASP A 1 103 ? -7.976 -6.763 -21.805 1.00 57.88 103 ASP A O 1
ATOM 763 N N . ARG A 1 104 ? -8.151 -4.531 -21.615 1.00 51.03 104 ARG A N 1
ATOM 764 C CA . ARG A 1 104 ? -9.588 -4.466 -21.892 1.00 51.03 104 ARG A CA 1
ATOM 765 C C . ARG A 1 104 ? -9.855 -4.776 -23.365 1.00 51.03 104 ARG A C 1
ATOM 767 O O . ARG A 1 104 ? -9.900 -3.861 -24.180 1.00 51.03 104 ARG A O 1
ATOM 774 N N . GLU A 1 105 ? -10.117 -6.040 -23.674 1.00 48.88 105 GLU A N 1
ATOM 775 C CA . GLU A 1 105 ? -10.971 -6.417 -24.812 1.00 48.88 105 GLU A CA 1
ATOM 776 C C . GLU A 1 105 ? -12.351 -6.954 -24.369 1.00 48.88 105 GLU A C 1
ATOM 778 O O . GLU A 1 105 ? -13.294 -6.893 -25.152 1.00 48.88 105 GLU A O 1
ATOM 783 N N . GLU A 1 106 ? -12.549 -7.369 -23.108 1.00 44.59 106 GLU A N 1
ATOM 784 C CA . GLU A 1 106 ? -13.796 -8.055 -22.692 1.00 44.59 106 GLU A CA 1
ATOM 785 C C . GLU A 1 106 ? -14.808 -7.215 -21.880 1.00 44.59 106 GLU A C 1
ATOM 787 O O . GLU A 1 106 ? -15.958 -7.621 -21.727 1.00 44.59 106 GLU A O 1
ATOM 792 N N . ASP A 1 107 ? -14.468 -5.998 -21.442 1.00 45.78 107 ASP A N 1
ATOM 793 C CA . ASP A 1 107 ? -15.364 -5.148 -20.620 1.00 45.78 107 ASP A CA 1
ATOM 794 C C . ASP A 1 107 ? -16.521 -4.488 -21.415 1.00 45.78 107 ASP A C 1
ATOM 796 O O . ASP A 1 107 ? -17.307 -3.725 -20.858 1.00 45.78 107 ASP A O 1
ATOM 800 N N . SER A 1 108 ? -16.656 -4.766 -22.720 1.00 40.91 108 SER A N 1
ATOM 801 C CA . SER A 1 108 ? -17.757 -4.250 -23.559 1.00 40.91 108 SER A CA 1
ATOM 802 C C . SER A 1 108 ? -19.040 -5.095 -23.513 1.00 40.91 108 SER A C 1
ATOM 804 O O . SER A 1 108 ? -20.035 -4.724 -24.132 1.00 40.91 108 SER A O 1
ATOM 806 N N . ALA A 1 109 ? -19.046 -6.212 -22.774 1.00 40.88 109 ALA A N 1
ATOM 807 C CA . ALA A 1 109 ? -20.188 -7.129 -22.702 1.00 40.88 109 ALA A CA 1
ATOM 808 C C . ALA A 1 109 ? -21.111 -6.928 -21.480 1.00 40.88 109 ALA A C 1
ATOM 810 O O . ALA A 1 109 ? -22.093 -7.656 -21.339 1.00 40.88 109 ALA A O 1
ATOM 811 N N . LEU A 1 110 ? -20.838 -5.954 -20.605 1.00 43.06 110 LEU A N 1
ATOM 812 C CA . LEU A 1 110 ? -21.736 -5.573 -19.506 1.00 43.06 110 LEU A CA 1
ATOM 813 C C . LEU A 1 110 ? -22.055 -4.072 -19.551 1.00 43.06 110 LEU A C 1
ATOM 815 O O . LEU A 1 110 ? -21.587 -3.283 -18.731 1.00 43.06 110 LEU A O 1
ATOM 819 N N . THR A 1 111 ? -22.871 -3.662 -20.520 1.00 38.88 111 THR A N 1
ATOM 820 C CA . THR A 1 111 ? -23.688 -2.441 -20.428 1.00 38.88 111 THR A CA 1
ATOM 821 C C . THR A 1 111 ? -25.069 -2.713 -20.995 1.00 38.88 111 THR A C 1
ATOM 823 O O . THR A 1 111 ? -25.146 -3.432 -22.015 1.00 38.88 111 THR A O 1
#

Mean predicted aligned error: 5.56 Å

Sequence (111 aa):
EGQGVYLDGRVSAVIGTHTHVPTADARILNGGTAYQTDAGMTGPYKSVIGVDKDTIIKRFLTSLPIRMEAAKDGAELHSVIVEADDATGKAVSIRPYVIPVTDREEDSALT

pLDDT: mean 92.24, std 14.47, range [38.88, 98.75]

Solvent-accessible surface area (backbone atoms only — not comparable to full-atom values): 6420 Å² total; per-residue (Å²): 104,75,68,48,67,69,45,44,52,76,40,38,62,43,74,33,64,86,77,46,53,60,48,96,62,60,40,71,44,97,55,24,12,26,34,26,73,21,40,24,43,68,42,21,63,74,34,53,88,38,23,34,49,66,57,52,50,50,28,69,78,65,71,48,94,66,83,87,50,73,34,88,49,53,35,27,41,38,38,68,51,71,43,61,42,87,90,76,47,32,33,77,46,62,44,78,45,75,44,77,52,68,84,84,78,69,77,80,78,77,124

Foldseek 3Di:
DVVCVVCQLVAQEDEDADQQDWDPPFDQDPSQYTYTRHQHDFEAPVDRSQWHNVQVVCCVVVVDDGDTDGDDDWTKDGGKDWDADPVRNGTPDIDIDMDTDDPPPDPPPPD

Secondary structure (DSSP, 8-state):
-HHHHHHTTTSSEEE--SSSS--S--EE-TTS-EEES----SEESSSBTTB-HHHHHHHHHH-------B--S-EEEEEEEEEE-TTT--EEEEEEEEEE---SSSGGG--